Protein AF-A0A9E4QD33-F1 (afdb_monomer_lite)

Structure (mmCIF, N/CA/C/O backbone):
data_AF-A0A9E4QD33-F1
#
_entry.id   AF-A0A9E4QD33-F1
#
loop_
_atom_site.group_PDB
_atom_site.id
_atom_site.type_symbol
_atom_site.label_atom_id
_atom_site.label_alt_id
_atom_site.label_comp_id
_atom_site.label_asym_id
_atom_site.label_entity_id
_atom_site.label_seq_id
_atom_site.pdbx_PDB_ins_code
_atom_site.Cartn_x
_atom_site.Cartn_y
_atom_site.Cartn_z
_atom_site.occupancy
_atom_site.B_iso_or_equiv
_atom_site.auth_seq_id
_atom_site.auth_comp_id
_atom_site.auth_asym_id
_atom_site.auth_atom_id
_atom_site.pdbx_PDB_model_num
ATOM 1 N N . MET A 1 1 ? 21.037 1.691 -63.240 1.00 57.84 1 MET A N 1
ATOM 2 C CA . MET A 1 1 ? 21.532 1.290 -61.897 1.00 57.84 1 MET A CA 1
ATOM 3 C C . MET A 1 1 ? 21.631 2.442 -60.882 1.00 57.84 1 MET A C 1
ATOM 5 O O . MET A 1 1 ? 21.159 2.263 -59.771 1.00 57.84 1 MET A O 1
ATOM 9 N N . LYS A 1 2 ? 22.144 3.643 -61.219 1.00 56.66 2 LYS A N 1
ATOM 10 C CA . LYS A 1 2 ? 22.305 4.767 -60.253 1.00 56.66 2 LYS A CA 1
ATOM 11 C C . LYS A 1 2 ? 21.016 5.286 -59.580 1.00 56.66 2 LYS A C 1
ATOM 13 O O . LYS A 1 2 ? 21.079 5.746 -58.447 1.00 56.66 2 LYS A O 1
ATOM 18 N N . ARG A 1 3 ? 19.855 5.230 -60.250 1.00 62.53 3 ARG A N 1
ATOM 19 C CA . ARG A 1 3 ? 18.573 5.711 -59.682 1.00 62.53 3 ARG A CA 1
ATOM 20 C C . ARG A 1 3 ? 17.975 4.752 -58.644 1.00 62.53 3 ARG A C 1
ATOM 22 O O . ARG A 1 3 ? 17.510 5.214 -57.612 1.00 62.53 3 ARG A O 1
ATOM 29 N N . PHE A 1 4 ? 18.087 3.442 -58.868 1.00 64.38 4 PHE A N 1
ATOM 30 C CA . PHE A 1 4 ? 17.666 2.420 -57.902 1.00 64.38 4 PHE A CA 1
ATOM 31 C C . PHE A 1 4 ? 18.498 2.465 -56.615 1.00 64.38 4 PHE A C 1
ATOM 33 O O . PHE A 1 4 ? 17.948 2.329 -55.532 1.00 64.38 4 PHE A O 1
ATOM 40 N N . HIS A 1 5 ? 19.798 2.756 -56.725 1.00 71.19 5 HIS A N 1
ATOM 41 C CA . HIS A 1 5 ? 20.681 2.906 -55.566 1.00 71.19 5 HIS A CA 1
ATOM 42 C C . HIS A 1 5 ? 20.284 4.090 -54.669 1.00 71.19 5 HIS A C 1
ATOM 44 O O . HIS A 1 5 ? 20.237 3.954 -53.455 1.00 71.19 5 HIS A O 1
ATOM 50 N N . LYS A 1 6 ? 19.939 5.243 -55.260 1.00 75.94 6 LYS A N 1
ATOM 51 C CA . LYS A 1 6 ? 19.500 6.423 -54.495 1.00 75.94 6 LYS A CA 1
ATOM 52 C C . LYS A 1 6 ? 18.159 6.193 -53.795 1.00 75.94 6 LYS A C 1
ATOM 54 O O . LYS A 1 6 ? 18.035 6.512 -52.622 1.00 75.94 6 LYS A O 1
ATOM 59 N N . ILE A 1 7 ? 17.191 5.604 -54.501 1.00 79.25 7 ILE A N 1
ATOM 60 C CA . ILE A 1 7 ? 15.858 5.314 -53.950 1.00 79.25 7 ILE A CA 1
ATOM 61 C C . ILE A 1 7 ? 15.956 4.296 -52.807 1.00 79.25 7 ILE A C 1
ATOM 63 O O . ILE A 1 7 ? 15.374 4.514 -51.749 1.00 79.25 7 ILE A O 1
ATOM 67 N N . ALA A 1 8 ? 16.738 3.227 -52.985 1.00 76.94 8 ALA A N 1
ATOM 68 C CA . ALA A 1 8 ? 16.943 2.225 -51.944 1.00 76.94 8 ALA A CA 1
ATOM 69 C C . ALA A 1 8 ? 17.566 2.835 -50.677 1.00 76.94 8 ALA A C 1
ATOM 71 O O . ALA A 1 8 ? 17.072 2.594 -49.581 1.00 76.94 8 ALA A O 1
ATOM 72 N N . VAL A 1 9 ? 18.588 3.686 -50.818 1.00 79.50 9 VAL A N 1
ATOM 73 C CA . VAL A 1 9 ? 19.233 4.349 -49.672 1.00 79.50 9 VAL A CA 1
ATOM 74 C C . VAL A 1 9 ? 18.261 5.275 -48.929 1.00 79.50 9 VAL A C 1
ATOM 76 O O . VAL A 1 9 ? 18.211 5.239 -47.703 1.00 79.50 9 VAL A O 1
ATOM 79 N N . THR A 1 10 ? 17.440 6.059 -49.635 1.00 80.75 10 THR A N 1
ATOM 80 C CA . THR A 1 10 ? 16.455 6.948 -48.991 1.00 80.75 10 THR A CA 1
ATOM 81 C C . THR A 1 10 ? 15.368 6.174 -48.246 1.00 80.75 10 THR A C 1
ATOM 83 O O . THR A 1 10 ? 15.010 6.556 -47.134 1.00 80.75 10 THR A O 1
ATOM 86 N N . ILE A 1 11 ? 14.871 5.074 -48.821 1.00 82.19 11 ILE A N 1
ATOM 87 C CA . ILE A 1 11 ? 13.862 4.231 -48.165 1.00 82.19 11 ILE A CA 1
ATOM 88 C C . ILE A 1 11 ? 14.442 3.598 -46.900 1.00 82.19 11 ILE A C 1
ATOM 90 O O . ILE A 1 11 ? 13.802 3.653 -45.857 1.00 82.19 11 ILE A O 1
ATOM 94 N N . VAL A 1 12 ? 15.665 3.061 -46.956 1.00 79.00 12 VAL A N 1
ATOM 95 C CA . VAL A 1 12 ? 16.317 2.444 -45.789 1.00 79.00 12 VAL A CA 1
ATOM 96 C C . VAL A 1 12 ? 16.524 3.460 -44.663 1.00 79.00 12 VAL A C 1
ATOM 98 O O . VAL A 1 12 ? 16.215 3.163 -43.513 1.00 79.00 12 VAL A O 1
ATOM 101 N N . ILE A 1 13 ? 16.972 4.680 -44.976 1.00 79.25 13 ILE A N 1
ATOM 102 C CA . ILE A 1 13 ? 17.139 5.742 -43.970 1.00 79.25 13 ILE A CA 1
ATOM 103 C C . ILE A 1 13 ? 15.787 6.148 -43.368 1.00 79.25 13 ILE A C 1
ATOM 105 O O . ILE A 1 13 ? 15.677 6.275 -42.151 1.00 79.25 13 ILE A O 1
ATOM 109 N N . GLY A 1 14 ? 14.748 6.311 -44.192 1.00 76.69 14 GLY A N 1
ATOM 110 C CA . GLY A 1 14 ? 13.408 6.664 -43.717 1.00 76.69 14 GLY A CA 1
ATOM 111 C C . GLY A 1 14 ? 12.792 5.593 -42.812 1.00 76.69 14 GLY A C 1
ATOM 112 O O . GLY A 1 14 ? 12.206 5.922 -41.784 1.00 76.69 14 GLY A O 1
ATOM 113 N N . LEU A 1 15 ? 12.977 4.316 -43.151 1.00 83.62 15 LEU A N 1
ATOM 114 C CA . LEU A 1 15 ? 12.441 3.182 -42.392 1.00 83.62 15 LEU A CA 1
ATOM 115 C C . LEU A 1 15 ? 13.169 2.986 -41.054 1.00 83.62 15 LEU A C 1
ATOM 117 O O . LEU A 1 15 ? 12.551 2.563 -40.083 1.00 83.62 15 LEU A O 1
ATOM 121 N N . LEU A 1 16 ? 14.454 3.345 -40.977 1.00 77.38 16 LEU A N 1
ATOM 122 C CA . LEU A 1 16 ? 15.223 3.331 -39.729 1.00 77.38 16 LEU A CA 1
ATOM 123 C C . LEU A 1 16 ? 14.957 4.565 -38.852 1.00 77.38 16 LEU A C 1
ATOM 125 O O . LEU A 1 16 ? 14.917 4.444 -37.632 1.00 77.38 16 LEU A O 1
ATOM 129 N N . ALA A 1 17 ? 14.745 5.743 -39.446 1.00 81.38 17 ALA A N 1
ATOM 130 C CA . ALA A 1 17 ? 14.513 6.981 -38.700 1.00 81.38 17 ALA A CA 1
ATOM 131 C C . ALA A 1 17 ? 13.079 7.099 -38.153 1.00 81.38 17 ALA A C 1
ATOM 133 O O . ALA A 1 17 ? 12.886 7.580 -37.038 1.00 81.38 17 ALA A O 1
ATOM 134 N N . ALA A 1 18 ? 12.074 6.633 -38.900 1.00 84.06 18 ALA A N 1
ATOM 135 C CA . ALA A 1 18 ? 10.669 6.694 -38.497 1.00 84.06 18 ALA A CA 1
ATOM 136 C C . ALA A 1 18 ? 10.364 6.070 -37.114 1.00 84.06 18 ALA A C 1
ATOM 138 O O . ALA A 1 18 ? 9.721 6.752 -36.317 1.00 84.06 18 ALA A O 1
ATOM 139 N N . PRO A 1 19 ? 10.819 4.847 -36.762 1.00 82.00 19 PRO A N 1
ATOM 140 C CA . PRO A 1 19 ? 10.540 4.262 -35.448 1.00 82.00 19 PRO A CA 1
ATOM 141 C C . PRO A 1 19 ? 11.229 5.017 -34.306 1.00 82.00 19 PRO A C 1
ATOM 143 O O . PRO A 1 19 ? 10.667 5.114 -33.219 1.00 82.00 19 PRO A O 1
ATOM 146 N N . ILE A 1 20 ? 12.408 5.599 -34.550 1.00 83.44 20 ILE A N 1
ATOM 147 C CA . ILE A 1 20 ? 13.135 6.400 -33.555 1.00 83.44 20 ILE A CA 1
ATOM 148 C C . ILE A 1 20 ? 12.368 7.692 -33.259 1.00 83.44 20 ILE A C 1
ATOM 150 O O . ILE A 1 20 ? 12.192 8.055 -32.098 1.00 83.44 20 ILE A O 1
ATOM 154 N N . ILE A 1 21 ? 11.868 8.360 -34.303 1.00 83.75 21 ILE A N 1
ATOM 155 C CA . ILE A 1 21 ? 11.052 9.574 -34.168 1.00 83.75 21 ILE A CA 1
ATOM 156 C C . ILE A 1 21 ? 9.735 9.250 -33.453 1.00 83.75 21 ILE A C 1
ATOM 158 O O . ILE A 1 21 ? 9.337 9.987 -32.553 1.00 83.75 21 ILE A O 1
ATOM 162 N N . LEU A 1 22 ? 9.088 8.132 -33.803 1.00 81.75 22 LEU A N 1
ATOM 163 C CA . LEU A 1 22 ? 7.854 7.692 -33.151 1.00 81.75 22 LEU A CA 1
ATOM 164 C C . LEU A 1 22 ? 8.072 7.415 -31.658 1.00 81.75 22 LEU A C 1
ATOM 166 O O . LEU A 1 22 ? 7.285 7.861 -30.828 1.00 81.75 22 LEU A O 1
ATOM 170 N N . TYR A 1 23 ? 9.158 6.716 -31.317 1.00 81.94 23 TYR A N 1
ATOM 171 C CA . T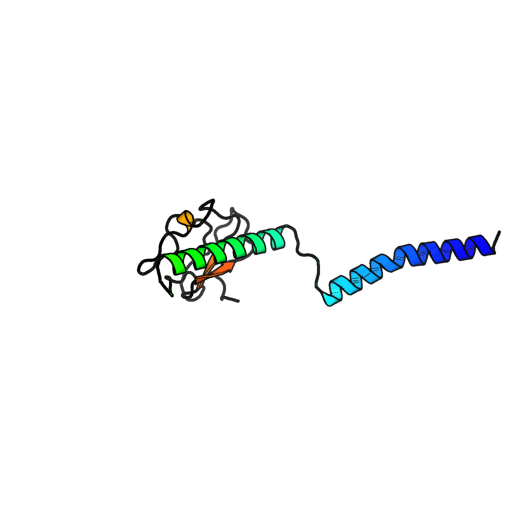YR A 1 23 ? 9.520 6.427 -29.932 1.00 81.94 23 TYR A CA 1
ATOM 172 C C . TYR A 1 23 ? 9.826 7.707 -29.148 1.00 81.94 23 TYR A C 1
ATOM 174 O O . TYR A 1 23 ? 9.313 7.888 -28.048 1.00 81.94 23 TYR A O 1
ATOM 182 N N . ALA A 1 24 ? 10.600 8.634 -29.719 1.00 81.62 24 ALA A N 1
ATOM 183 C CA . ALA A 1 24 ? 10.896 9.913 -29.077 1.00 81.62 24 ALA A CA 1
ATOM 184 C C . ALA A 1 24 ? 9.625 10.745 -28.834 1.00 81.62 24 AL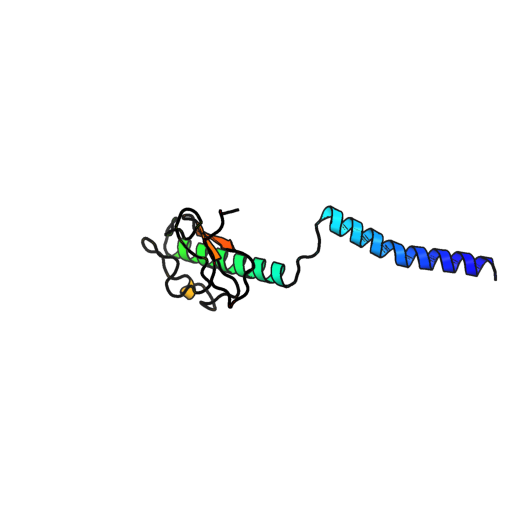A A C 1
ATOM 186 O O . ALA A 1 24 ? 9.466 11.319 -27.758 1.00 81.62 24 ALA A O 1
ATOM 187 N N . PHE A 1 25 ? 8.699 10.774 -29.798 1.00 84.75 25 PHE A N 1
ATOM 188 C CA . PHE A 1 25 ? 7.418 11.466 -29.650 1.00 84.75 25 PHE A CA 1
ATOM 189 C C . PHE A 1 25 ? 6.538 10.814 -28.574 1.00 84.75 25 PHE A C 1
ATOM 191 O O . PHE A 1 25 ? 5.929 11.512 -27.767 1.00 84.75 25 PHE A O 1
ATOM 198 N N . TYR A 1 26 ? 6.517 9.481 -28.507 1.00 81.31 26 TYR A N 1
ATOM 199 C CA . TYR A 1 26 ? 5.819 8.745 -27.454 1.00 81.31 26 TYR A CA 1
ATOM 200 C C . TYR A 1 26 ? 6.381 9.078 -26.066 1.00 81.31 26 TYR A C 1
ATOM 202 O O . TYR A 1 26 ? 5.630 9.489 -25.188 1.00 81.31 26 TYR A O 1
ATOM 210 N N . VAL A 1 27 ? 7.703 8.988 -25.878 1.00 79.12 27 VAL A N 1
ATOM 211 C CA . VAL A 1 27 ? 8.349 9.285 -24.587 1.00 79.12 27 VAL A CA 1
ATOM 212 C C . VAL A 1 27 ? 8.130 10.740 -24.170 1.00 79.12 27 VAL A C 1
ATOM 214 O O . VAL A 1 27 ? 7.906 11.011 -22.994 1.00 79.12 27 VAL A O 1
ATOM 217 N N . LEU A 1 28 ? 8.149 11.677 -25.122 1.00 79.00 28 LEU A N 1
ATOM 218 C CA . LEU A 1 28 ? 7.885 13.090 -24.845 1.00 79.00 28 LEU A CA 1
ATOM 219 C C . LEU A 1 28 ? 6.432 13.351 -24.417 1.00 79.00 28 LEU A C 1
ATOM 221 O O . LEU A 1 28 ? 6.187 14.261 -23.632 1.00 79.00 28 LEU A O 1
ATOM 225 N N . THR A 1 29 ? 5.471 12.587 -24.940 1.00 80.19 29 THR A N 1
ATOM 226 C CA . THR A 1 29 ? 4.038 12.821 -24.692 1.00 80.19 29 THR A CA 1
ATOM 227 C C . THR A 1 29 ? 3.481 12.027 -23.516 1.00 80.19 29 THR A C 1
ATOM 229 O O . THR A 1 29 ? 2.614 12.533 -22.811 1.00 80.19 29 THR A O 1
ATOM 232 N N . LEU A 1 30 ? 3.961 10.803 -23.299 1.00 79.25 30 LEU A N 1
ATOM 233 C CA . LEU A 1 30 ? 3.404 9.856 -22.327 1.00 79.25 30 LEU A CA 1
ATOM 234 C C . LEU A 1 30 ? 4.400 9.448 -21.235 1.00 79.25 30 LEU A C 1
ATOM 236 O O . LEU A 1 30 ? 4.040 8.708 -20.323 1.00 79.25 30 LEU A O 1
ATOM 240 N N . GLY A 1 31 ? 5.636 9.943 -21.305 1.00 70.62 31 GLY A N 1
ATOM 241 C CA . GLY A 1 31 ? 6.720 9.512 -20.432 1.00 70.62 31 GLY A CA 1
ATOM 242 C C . GLY A 1 31 ? 7.371 8.202 -20.896 1.00 70.62 31 GLY A C 1
ATOM 243 O O . GLY A 1 31 ? 6.893 7.535 -21.821 1.00 70.62 31 GLY A O 1
ATOM 244 N N . PRO A 1 32 ? 8.516 7.833 -20.298 1.00 72.25 32 PRO A N 1
ATOM 245 C CA . PRO A 1 32 ? 9.159 6.556 -20.575 1.00 72.25 32 PRO A CA 1
ATOM 246 C C . PRO A 1 32 ? 8.252 5.393 -20.158 1.00 72.25 32 PRO A C 1
ATOM 248 O O . PRO A 1 32 ? 7.441 5.516 -19.241 1.00 72.25 32 PRO A O 1
ATOM 251 N N . PHE A 1 33 ? 8.415 4.237 -20.807 1.00 72.31 33 PHE A N 1
ATOM 252 C CA . PHE A 1 33 ? 7.786 3.015 -20.313 1.00 72.31 33 PHE A CA 1
ATOM 253 C C . PHE A 1 33 ? 8.244 2.758 -18.874 1.00 72.31 33 PHE A C 1
ATOM 255 O O . PHE A 1 33 ? 9.454 2.828 -18.622 1.00 72.31 33 PHE A O 1
ATOM 262 N N . PRO A 1 34 ? 7.320 2.445 -17.949 1.00 73.00 34 PRO A N 1
ATOM 263 C CA . PRO A 1 34 ? 7.705 2.118 -16.593 1.00 73.00 34 PRO A CA 1
ATOM 264 C C . PRO A 1 34 ? 8.637 0.913 -16.628 1.00 73.00 34 PRO A C 1
ATOM 266 O O . PRO A 1 34 ? 8.434 -0.054 -17.373 1.00 73.00 34 PRO A O 1
ATOM 269 N N . THR A 1 35 ? 9.676 0.968 -15.812 1.00 79.12 35 THR A N 1
ATOM 270 C CA . THR A 1 35 ? 10.540 -0.185 -15.593 1.00 79.12 35 THR A CA 1
ATOM 271 C C . THR A 1 35 ? 9.715 -1.339 -15.016 1.00 79.12 35 THR A C 1
ATOM 273 O O . THR A 1 35 ? 8.679 -1.141 -14.378 1.00 79.12 35 THR A O 1
ATOM 276 N N . SER A 1 36 ? 10.183 -2.579 -15.186 1.00 80.50 36 SER A N 1
ATOM 277 C CA . SER A 1 36 ? 9.502 -3.752 -14.613 1.00 80.50 36 SER A CA 1
ATOM 278 C C . SER A 1 36 ? 9.299 -3.642 -13.095 1.00 80.50 36 SER A C 1
ATOM 280 O O . SER A 1 36 ? 8.323 -4.171 -12.566 1.00 80.50 36 SER A O 1
ATOM 282 N N . LYS A 1 37 ? 10.191 -2.924 -12.397 1.00 81.19 37 LYS A N 1
ATOM 283 C CA . LYS A 1 37 ? 10.091 -2.638 -10.962 1.00 81.19 37 LYS A CA 1
ATOM 284 C C . LYS A 1 37 ? 8.973 -1.643 -10.650 1.00 81.19 37 LYS A C 1
ATOM 286 O O . LYS A 1 37 ? 8.194 -1.902 -9.742 1.00 81.19 37 LYS A O 1
ATOM 291 N N . GLU A 1 38 ? 8.880 -0.540 -11.390 1.00 82.50 38 GLU A N 1
ATOM 292 C CA . GLU A 1 38 ? 7.826 0.470 -11.203 1.00 82.50 38 GLU A CA 1
ATOM 293 C C . GLU A 1 38 ? 6.442 -0.104 -11.505 1.00 82.50 38 GLU A C 1
ATOM 295 O O . GLU A 1 38 ? 5.511 0.101 -10.732 1.00 82.50 38 GLU A O 1
ATOM 300 N N . ALA A 1 39 ? 6.321 -0.899 -12.572 1.00 85.25 39 ALA A N 1
ATOM 301 C CA . ALA A 1 39 ? 5.075 -1.584 -12.901 1.00 85.25 39 ALA A CA 1
ATOM 302 C C . ALA A 1 39 ? 4.662 -2.587 -11.808 1.00 85.25 39 ALA A C 1
ATOM 304 O O . ALA A 1 39 ? 3.490 -2.660 -11.441 1.00 85.25 39 ALA A O 1
ATOM 305 N N . ALA A 1 40 ? 5.622 -3.337 -11.252 1.00 87.38 40 ALA A N 1
ATOM 306 C CA . ALA A 1 40 ? 5.359 -4.250 -10.142 1.00 87.38 40 ALA A CA 1
ATOM 307 C C . ALA A 1 40 ? 4.954 -3.508 -8.859 1.00 87.38 40 ALA A C 1
ATOM 309 O O . ALA A 1 40 ? 4.051 -3.968 -8.166 1.00 87.38 40 ALA A O 1
ATOM 310 N N . LEU A 1 41 ? 5.601 -2.375 -8.560 1.00 88.19 41 LEU A N 1
ATOM 311 C CA . LEU A 1 41 ? 5.258 -1.526 -7.421 1.00 88.19 41 LEU A CA 1
ATOM 312 C C . LEU A 1 41 ? 3.829 -1.006 -7.555 1.00 88.19 41 LEU A C 1
ATOM 314 O O . LEU A 1 41 ? 3.041 -1.198 -6.641 1.00 88.19 41 LEU A O 1
ATOM 318 N N . ALA A 1 42 ? 3.481 -0.421 -8.702 1.00 88.69 42 ALA A N 1
ATOM 319 C CA . ALA A 1 42 ? 2.148 0.117 -8.951 1.00 88.69 42 ALA A CA 1
ATOM 320 C C . ALA A 1 42 ? 1.049 -0.950 -8.799 1.00 88.69 42 ALA A C 1
ATOM 322 O O . ALA A 1 42 ? 0.070 -0.723 -8.092 1.00 88.69 42 ALA A O 1
ATOM 323 N N . ALA A 1 43 ? 1.241 -2.133 -9.391 1.00 90.50 43 ALA A N 1
ATOM 324 C CA . ALA A 1 43 ? 0.274 -3.227 -9.297 1.00 90.50 43 ALA A CA 1
ATOM 325 C C . ALA A 1 43 ? 0.110 -3.759 -7.859 1.00 90.50 43 ALA A C 1
ATOM 327 O O . ALA A 1 43 ? -0.997 -4.098 -7.429 1.00 90.50 43 ALA A O 1
ATOM 328 N N . GLU A 1 44 ? 1.204 -3.845 -7.096 1.00 92.00 44 GLU A N 1
ATOM 329 C CA . GLU A 1 44 ? 1.142 -4.263 -5.694 1.00 92.00 44 GLU A CA 1
ATOM 330 C C . GLU A 1 44 ? 0.484 -3.181 -4.823 1.00 92.00 44 GLU A C 1
ATOM 332 O O . GLU A 1 44 ? -0.378 -3.519 -4.014 1.00 92.00 44 GLU A O 1
ATOM 337 N N . THR A 1 45 ? 0.770 -1.892 -5.055 1.00 93.00 45 THR A N 1
ATOM 338 C CA . THR A 1 45 ? 0.100 -0.767 -4.376 1.00 93.00 45 THR A CA 1
ATOM 339 C C . THR A 1 45 ? -1.408 -0.786 -4.616 1.00 93.00 45 THR A C 1
ATOM 341 O O . THR A 1 45 ? -2.174 -0.677 -3.664 1.00 93.00 45 THR A O 1
ATOM 344 N N . GLU A 1 46 ? -1.857 -0.992 -5.857 1.00 94.81 46 GLU A N 1
ATOM 345 C CA . GLU A 1 46 ? -3.286 -1.091 -6.190 1.00 94.81 46 GLU A CA 1
ATOM 346 C C . GLU A 1 46 ? -3.957 -2.274 -5.476 1.00 94.81 46 GLU A C 1
ATOM 348 O O . GLU A 1 46 ? -5.076 -2.164 -4.965 1.00 94.81 46 GLU A O 1
ATOM 353 N N . THR A 1 47 ? -3.247 -3.402 -5.376 1.00 95.06 47 THR A N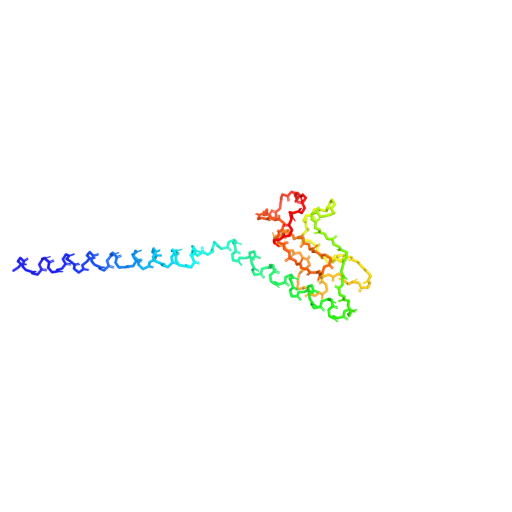 1
ATOM 354 C CA . THR A 1 47 ? -3.718 -4.568 -4.620 1.00 95.06 47 THR A CA 1
ATOM 355 C C . THR A 1 47 ? -3.867 -4.232 -3.135 1.00 95.06 47 THR A C 1
ATOM 357 O O . THR A 1 47 ? -4.880 -4.586 -2.531 1.00 95.06 47 THR A O 1
ATOM 360 N N . MET A 1 48 ? -2.894 -3.526 -2.547 1.00 94.88 48 MET A N 1
ATOM 361 C CA . MET A 1 48 ? -2.963 -3.106 -1.145 1.00 94.88 48 MET A CA 1
ATOM 362 C C . MET A 1 48 ? -4.100 -2.112 -0.909 1.00 94.88 48 MET A C 1
ATOM 364 O O . MET A 1 48 ? -4.866 -2.281 0.038 1.00 94.88 48 MET A O 1
ATOM 368 N N . GLN A 1 49 ? -4.270 -1.126 -1.793 1.00 96.94 49 GLN A N 1
ATOM 369 C CA . GLN A 1 49 ? -5.364 -0.160 -1.704 1.00 96.94 49 GLN A CA 1
ATOM 370 C C . GLN A 1 49 ? -6.729 -0.847 -1.795 1.00 96.94 49 GLN A C 1
ATOM 372 O O . GLN A 1 49 ? -7.644 -0.537 -1.035 1.00 96.94 49 GLN A O 1
ATOM 377 N N . THR A 1 50 ? -6.869 -1.818 -2.698 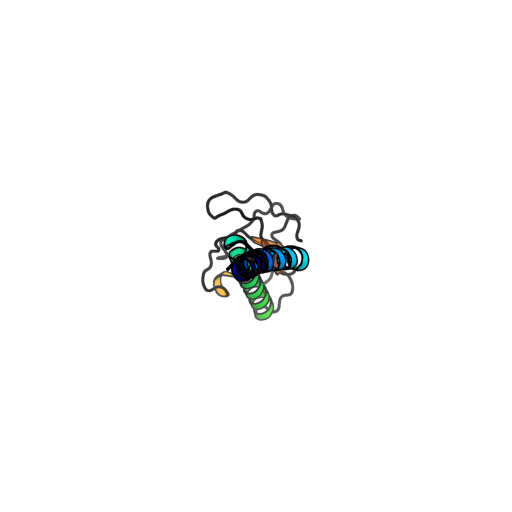1.00 96.81 50 THR A N 1
ATOM 378 C CA . THR A 1 50 ? -8.104 -2.598 -2.842 1.00 96.81 50 THR A CA 1
ATOM 379 C C . THR A 1 50 ? -8.414 -3.381 -1.567 1.00 96.81 50 THR A C 1
ATOM 381 O O . THR A 1 50 ? -9.559 -3.386 -1.118 1.00 96.81 50 THR A O 1
ATOM 384 N N . ALA A 1 51 ? -7.406 -4.007 -0.956 1.00 96.00 51 ALA A N 1
ATOM 385 C CA . ALA A 1 51 ? -7.566 -4.728 0.304 1.00 96.00 51 ALA A CA 1
ATOM 386 C C . ALA A 1 51 ? -7.933 -3.793 1.467 1.00 96.00 51 ALA A C 1
ATOM 388 O O . ALA A 1 51 ? -8.820 -4.125 2.252 1.00 96.00 51 ALA A O 1
ATOM 389 N N . MET A 1 52 ? -7.312 -2.612 1.541 1.00 96.00 52 MET A N 1
ATOM 390 C CA . MET A 1 52 ? -7.642 -1.578 2.525 1.00 96.00 52 MET A CA 1
ATOM 391 C C . MET A 1 52 ? -9.100 -1.128 2.394 1.00 96.00 52 MET A C 1
ATOM 393 O O . MET A 1 52 ? -9.852 -1.177 3.364 1.00 96.00 52 MET A O 1
ATOM 397 N N . ASN A 1 53 ? -9.537 -0.804 1.175 1.00 96.81 53 ASN A N 1
ATOM 398 C CA . ASN A 1 53 ? -10.916 -0.402 0.899 1.00 96.81 53 ASN A CA 1
ATOM 399 C C . ASN A 1 53 ? -11.918 -1.515 1.231 1.00 96.81 53 ASN A C 1
ATOM 401 O O . ASN A 1 53 ? -12.967 -1.249 1.815 1.00 96.81 53 ASN A O 1
ATOM 405 N N . ALA A 1 54 ? -11.602 -2.764 0.875 1.00 96.38 54 ALA A N 1
ATOM 406 C CA . ALA A 1 54 ? -12.451 -3.913 1.175 1.00 96.38 54 ALA A CA 1
ATOM 407 C C . ALA A 1 54 ? -12.590 -4.137 2.685 1.00 96.38 54 ALA A C 1
ATOM 409 O O . ALA A 1 54 ? -13.694 -4.386 3.162 1.00 96.38 54 ALA A O 1
ATOM 410 N N . MET A 1 55 ? -11.494 -4.003 3.437 1.00 95.75 55 MET A N 1
ATOM 411 C CA . MET A 1 55 ? -11.508 -4.101 4.894 1.00 95.75 55 MET A CA 1
ATOM 412 C 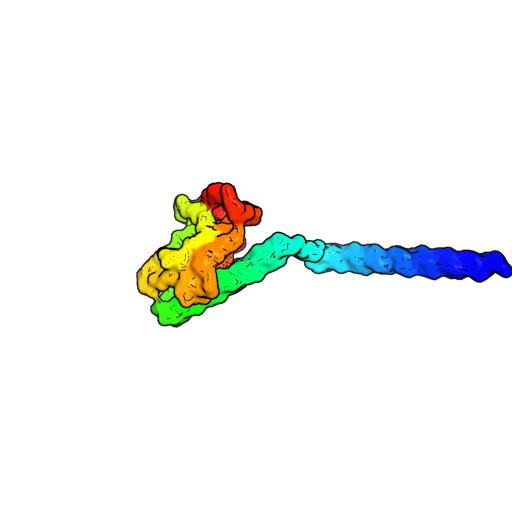C . MET A 1 55 ? -12.354 -2.996 5.519 1.00 95.75 55 MET A C 1
ATOM 414 O O . MET A 1 55 ? -13.234 -3.285 6.327 1.00 95.75 55 MET A O 1
ATOM 418 N N . MET A 1 56 ? -12.148 -1.748 5.101 1.00 95.25 56 MET A N 1
ATOM 419 C CA . MET A 1 56 ? -12.906 -0.615 5.628 1.00 95.25 56 MET A CA 1
ATOM 420 C C . MET A 1 56 ? -14.405 -0.736 5.327 1.00 95.25 56 MET A C 1
ATOM 422 O O . MET A 1 56 ? -15.233 -0.468 6.196 1.00 95.25 56 MET A O 1
ATOM 426 N N . ALA A 1 57 ? -14.760 -1.221 4.134 1.00 96.06 57 ALA A N 1
ATOM 427 C CA . ALA A 1 57 ? -16.144 -1.502 3.765 1.00 96.06 57 ALA A CA 1
ATOM 428 C C . ALA A 1 57 ? -16.749 -2.655 4.586 1.00 96.06 57 ALA A C 1
ATOM 430 O O . ALA A 1 57 ? -17.852 -2.513 5.109 1.00 96.06 57 ALA A O 1
ATOM 431 N N . ASP A 1 58 ? -16.033 -3.774 4.737 1.00 96.12 58 ASP A N 1
ATOM 432 C CA . ASP A 1 58 ? -16.485 -4.943 5.509 1.00 96.12 58 ASP A CA 1
ATOM 433 C C . ASP A 1 58 ? -16.673 -4.619 6.998 1.00 96.12 58 ASP A C 1
ATOM 435 O O . ASP A 1 58 ? -17.620 -5.085 7.630 1.00 96.12 58 ASP A O 1
ATOM 439 N N . LYS A 1 59 ? -15.796 -3.780 7.558 1.00 94.88 59 LYS A N 1
ATOM 440 C CA . LYS A 1 59 ? -15.880 -3.317 8.950 1.00 94.88 59 LYS A CA 1
ATOM 441 C C . LYS A 1 59 ? -16.778 -2.105 9.145 1.00 94.88 59 LYS A C 1
ATOM 443 O O . LYS A 1 59 ? -17.014 -1.719 10.285 1.00 94.88 59 LYS A O 1
ATOM 448 N N . ASN A 1 60 ? -17.321 -1.543 8.065 1.00 95.25 60 ASN A N 1
ATOM 449 C CA . ASN A 1 60 ? -18.131 -0.331 8.099 1.00 95.25 60 ASN A CA 1
ATOM 450 C C . ASN A 1 60 ? -17.422 0.824 8.842 1.00 95.25 60 ASN A C 1
ATOM 452 O O . ASN A 1 60 ? -18.032 1.552 9.627 1.00 95.25 60 ASN A O 1
ATOM 456 N N . ILE A 1 61 ? -16.118 0.973 8.597 1.00 93.88 61 ILE A N 1
ATOM 457 C CA . ILE A 1 61 ? -15.270 2.026 9.162 1.00 93.88 61 ILE A CA 1
ATOM 458 C C . ILE A 1 61 ? -14.813 2.986 8.064 1.00 93.88 61 ILE A C 1
ATOM 460 O O . ILE A 1 61 ? -14.689 2.627 6.897 1.00 93.88 61 ILE A O 1
ATOM 464 N N . ASN A 1 62 ? -14.538 4.226 8.452 1.00 93.56 62 ASN A N 1
ATOM 465 C CA . ASN A 1 62 ? -14.044 5.283 7.567 1.00 93.56 62 ASN A CA 1
ATOM 466 C C . ASN A 1 62 ? -12.629 5.753 7.928 1.00 93.56 62 ASN A C 1
ATOM 468 O O . ASN A 1 62 ? -12.086 6.617 7.245 1.00 93.56 62 ASN A O 1
ATOM 472 N N . THR A 1 63 ? -12.048 5.212 9.000 1.00 93.00 63 THR A N 1
ATOM 473 C CA . THR A 1 63 ? -10.702 5.555 9.454 1.00 93.00 63 THR A CA 1
ATOM 474 C C . THR A 1 63 ? -9.974 4.331 9.989 1.00 93.00 63 THR A C 1
ATOM 476 O O . THR A 1 63 ? -10.589 3.402 10.510 1.00 93.00 63 THR A O 1
ATOM 479 N N . VAL A 1 64 ? -8.652 4.360 9.870 1.00 93.38 64 VAL A N 1
ATOM 480 C CA . VAL A 1 64 ? -7.711 3.415 10.481 1.00 93.38 64 VAL A CA 1
ATOM 481 C C . VAL A 1 64 ? -6.650 4.196 11.253 1.00 93.38 64 VAL A C 1
ATOM 483 O O . VAL A 1 64 ? -6.477 5.396 11.039 1.00 93.38 64 VAL A O 1
ATOM 486 N N . SER A 1 65 ? -5.917 3.548 12.156 1.00 92.19 65 SER A N 1
ATOM 487 C CA . SER A 1 65 ? -4.736 4.174 12.757 1.00 92.19 65 SER A CA 1
ATOM 488 C C . SER A 1 65 ? -3.689 4.401 11.672 1.00 92.19 65 SER A C 1
ATOM 490 O O . SER A 1 65 ? -3.280 3.441 11.022 1.00 92.19 65 SER A O 1
ATOM 492 N N . ALA A 1 66 ? -3.267 5.649 11.478 1.00 91.25 66 ALA A N 1
ATOM 493 C CA . ALA A 1 66 ? -2.303 6.018 10.449 1.00 91.25 66 ALA A CA 1
ATOM 494 C C . ALA A 1 66 ? -0.914 5.399 10.688 1.00 91.25 66 ALA A C 1
ATOM 496 O O . ALA A 1 66 ? -0.472 5.248 11.828 1.00 91.25 66 ALA A O 1
ATOM 497 N N . ASN A 1 67 ? -0.231 5.081 9.591 1.00 91.75 67 ASN A N 1
ATOM 498 C CA . ASN A 1 67 ? 1.184 4.727 9.524 1.00 91.75 67 ASN A CA 1
ATOM 499 C C . ASN A 1 67 ? 1.800 5.581 8.413 1.00 91.75 67 ASN A C 1
ATOM 501 O O . ASN A 1 67 ? 2.098 5.081 7.328 1.00 91.75 67 ASN A O 1
ATOM 505 N N . ASP A 1 68 ? 1.900 6.878 8.680 1.00 89.00 68 ASP A N 1
ATOM 506 C CA . ASP A 1 68 ? 2.369 7.916 7.761 1.00 89.00 68 ASP A CA 1
ATOM 507 C C . ASP A 1 68 ? 3.461 8.787 8.412 1.00 89.00 68 ASP A C 1
ATOM 509 O O . ASP A 1 68 ? 3.899 8.514 9.533 1.00 89.00 68 ASP A O 1
ATOM 513 N N . ASP A 1 69 ? 3.929 9.819 7.711 1.00 82.88 69 ASP A N 1
ATOM 514 C CA . ASP A 1 69 ? 4.975 10.747 8.171 1.00 82.88 69 ASP A CA 1
ATOM 515 C C . ASP A 1 69 ? 4.573 11.604 9.379 1.00 82.88 69 ASP A C 1
ATOM 517 O O . ASP A 1 69 ? 5.430 12.148 10.080 1.00 82.88 69 ASP A O 1
ATOM 521 N N . THR A 1 70 ? 3.272 11.708 9.654 1.00 80.69 70 THR A N 1
ATOM 522 C CA . THR A 1 70 ? 2.753 12.380 10.850 1.00 80.69 70 THR A CA 1
ATOM 523 C C . THR A 1 70 ? 2.955 11.539 12.111 1.00 80.69 70 THR A C 1
ATOM 525 O O . THR A 1 70 ? 2.829 12.029 13.237 1.00 80.69 70 THR A O 1
ATOM 528 N N . THR A 1 71 ? 3.338 10.275 11.931 1.00 68.81 71 THR A N 1
ATOM 529 C CA . THR A 1 71 ? 3.688 9.328 12.983 1.00 68.81 71 THR A CA 1
ATOM 530 C C . THR A 1 71 ? 5.173 8.958 12.878 1.00 68.81 71 THR A C 1
ATOM 532 O O . THR A 1 71 ? 5.762 8.998 11.804 1.00 68.81 71 THR A O 1
ATOM 535 N N . SER A 1 72 ? 5.840 8.563 13.971 1.00 67.38 72 SER A N 1
ATOM 536 C CA . SER A 1 72 ? 7.234 8.058 13.911 1.00 67.38 72 SER A CA 1
ATOM 537 C C . SER A 1 72 ? 7.335 6.645 13.304 1.00 67.38 72 SER A C 1
ATOM 539 O O . SER A 1 72 ? 8.176 5.843 13.712 1.00 67.38 72 SER A O 1
ATOM 541 N N . SER A 1 73 ? 6.438 6.325 12.374 1.00 82.44 73 SER A N 1
ATOM 542 C CA . SER A 1 73 ? 6.228 4.994 11.829 1.00 82.44 73 SER A CA 1
ATOM 543 C C . SER A 1 73 ? 7.156 4.714 10.656 1.00 82.44 73 SER A C 1
ATOM 545 O O . SER A 1 73 ? 7.508 5.597 9.872 1.00 82.44 73 SER A O 1
ATOM 547 N N . LEU A 1 74 ? 7.558 3.453 10.543 1.00 87.50 74 LEU A N 1
ATOM 548 C CA . LEU A 1 74 ? 8.357 2.953 9.431 1.00 87.50 74 LEU A CA 1
ATOM 549 C C . LEU A 1 74 ? 7.432 2.288 8.409 1.00 87.50 74 LEU A C 1
ATOM 551 O O . LEU A 1 74 ? 6.367 1.778 8.767 1.00 87.50 74 LEU A O 1
ATOM 555 N N . GLY A 1 75 ? 7.849 2.249 7.144 1.00 87.88 75 GLY A N 1
ATOM 556 C CA . GLY A 1 75 ? 7.146 1.447 6.144 1.00 87.88 75 GLY A CA 1
ATOM 557 C C . GLY A 1 75 ? 7.082 -0.027 6.557 1.00 87.88 75 GLY A C 1
ATOM 558 O O . GLY A 1 75 ? 8.018 -0.554 7.156 1.00 87.88 75 GLY A O 1
ATOM 559 N N . VAL A 1 76 ? 6.000 -0.723 6.216 1.00 90.12 76 VAL A N 1
ATOM 560 C CA . VAL A 1 76 ? 5.820 -2.148 6.548 1.00 90.12 76 VAL A CA 1
ATOM 561 C C . VAL A 1 76 ? 5.559 -2.974 5.298 1.00 90.12 76 VAL A C 1
ATOM 563 O O . VAL A 1 76 ? 5.005 -2.489 4.317 1.00 90.12 76 VAL A O 1
ATOM 566 N N . ASN A 1 77 ? 5.949 -4.243 5.333 1.00 90.88 77 ASN A N 1
ATOM 567 C CA . ASN A 1 77 ? 5.696 -5.199 4.254 1.00 90.88 77 ASN A CA 1
ATOM 568 C C . ASN A 1 77 ? 5.001 -6.480 4.740 1.00 90.88 77 ASN A C 1
ATOM 570 O O . ASN A 1 77 ? 4.937 -7.470 4.015 1.00 90.88 77 ASN A O 1
ATOM 574 N N . THR A 1 78 ? 4.544 -6.488 5.991 1.00 91.12 78 THR A N 1
ATOM 575 C CA . THR A 1 78 ? 3.863 -7.620 6.620 1.00 91.12 78 THR A CA 1
ATOM 576 C C . THR A 1 78 ? 2.574 -7.115 7.254 1.00 91.12 78 THR A C 1
ATOM 578 O O . THR A 1 78 ? 2.600 -6.198 8.070 1.00 91.12 78 THR A O 1
ATOM 581 N N . TRP A 1 79 ? 1.452 -7.727 6.887 1.00 91.50 79 TRP A N 1
ATOM 582 C CA . TRP A 1 79 ? 0.093 -7.242 7.151 1.00 91.50 79 TRP A CA 1
ATOM 583 C C . TRP A 1 79 ? -0.706 -8.148 8.093 1.00 91.50 79 TRP A C 1
ATOM 585 O O . TRP A 1 79 ? -1.931 -8.061 8.168 1.00 91.50 79 TRP A O 1
ATOM 595 N N . THR A 1 80 ? -0.028 -9.036 8.823 1.00 89.69 80 THR A N 1
ATOM 596 C CA . THR A 1 80 ? -0.663 -10.034 9.696 1.00 89.69 80 THR A CA 1
ATOM 597 C C . THR A 1 80 ? -1.488 -9.405 10.824 1.00 89.69 80 THR A C 1
ATOM 599 O O . THR A 1 80 ? -2.483 -9.988 11.234 1.00 89.69 80 THR A O 1
ATOM 602 N N . ASN A 1 81 ? -1.106 -8.214 11.303 1.00 88.50 81 ASN A N 1
ATOM 603 C CA . ASN A 1 81 ? -1.769 -7.507 12.411 1.00 88.50 81 ASN A CA 1
ATOM 604 C C . ASN A 1 81 ? -2.041 -6.022 12.103 1.00 88.50 81 ASN A C 1
ATOM 606 O O . ASN A 1 81 ? -2.262 -5.232 13.018 1.00 88.50 81 ASN A O 1
ATOM 610 N N . LEU A 1 82 ? -1.945 -5.623 10.833 1.00 90.44 82 LEU A N 1
ATOM 611 C CA . LEU A 1 82 ? -2.028 -4.229 10.395 1.00 90.44 82 LEU A CA 1
ATOM 612 C C . LEU A 1 82 ? -3.068 -4.098 9.286 1.00 90.44 82 LEU A C 1
ATOM 614 O O . LEU A 1 82 ? -3.230 -5.054 8.529 1.00 90.44 82 LEU A O 1
ATOM 618 N N . PRO A 1 83 ? -3.722 -2.939 9.137 1.00 89.00 83 PRO A N 1
ATOM 619 C CA . PRO A 1 83 ? -3.661 -1.768 10.006 1.00 89.00 83 PRO A CA 1
ATOM 620 C C . PRO A 1 83 ? -4.372 -2.021 11.344 1.00 89.00 83 PRO A C 1
ATOM 622 O O . PRO A 1 83 ? -5.246 -2.878 11.454 1.00 89.00 83 PRO A O 1
ATOM 625 N N . ALA A 1 84 ? -3.982 -1.264 12.367 1.00 82.81 84 ALA A N 1
ATOM 626 C CA . ALA A 1 84 ? -4.697 -1.212 13.639 1.00 82.81 84 ALA A CA 1
ATOM 627 C C . ALA A 1 84 ? -5.746 -0.086 13.614 1.00 82.81 84 ALA A C 1
ATOM 629 O O . ALA A 1 84 ? -5.734 0.765 12.726 1.00 82.81 84 ALA A O 1
ATOM 630 N N . GLY A 1 85 ? -6.644 -0.056 14.595 1.00 75.50 85 GLY A N 1
ATOM 631 C CA . GLY A 1 85 ? -7.663 0.988 14.726 1.00 75.50 85 GLY A CA 1
ATOM 632 C C . GLY A 1 85 ? -8.951 0.459 15.353 1.00 75.50 85 GLY A C 1
ATOM 633 O O . GLY A 1 85 ? -9.050 -0.745 15.600 1.00 75.50 85 GLY A O 1
ATOM 634 N N . PRO A 1 86 ? -9.932 1.336 15.630 1.00 75.56 86 PRO A N 1
ATOM 635 C CA . PRO A 1 86 ? -11.236 0.922 16.135 1.00 75.56 86 PRO A CA 1
ATOM 636 C C . PRO A 1 86 ? -11.898 0.009 15.103 1.00 75.56 86 PRO A C 1
ATOM 638 O O . PRO A 1 86 ? -12.130 0.426 13.973 1.00 75.56 86 PRO A O 1
ATOM 641 N N . ASP A 1 87 ? -12.132 -1.245 15.481 1.00 85.06 87 ASP A N 1
ATOM 642 C CA . ASP A 1 87 ? -12.812 -2.263 14.668 1.00 85.06 87 ASP A CA 1
ATOM 643 C C . ASP A 1 87 ? -12.133 -2.627 13.330 1.00 85.06 87 ASP A C 1
ATOM 645 O O . ASP A 1 87 ? -12.680 -3.404 12.543 1.00 85.06 87 ASP A O 1
ATOM 649 N N . ALA A 1 88 ? -10.911 -2.140 13.089 1.00 88.00 88 ALA A N 1
ATOM 650 C CA . ALA A 1 88 ? -10.112 -2.520 11.931 1.00 88.00 88 ALA A CA 1
ATOM 651 C C . ALA A 1 88 ? -9.683 -3.992 12.025 1.00 88.00 88 ALA A C 1
ATOM 653 O O . ALA A 1 88 ? -9.321 -4.495 13.092 1.00 88.00 88 ALA A O 1
ATOM 654 N N . ALA A 1 89 ? -9.694 -4.684 10.887 1.00 91.12 89 ALA A N 1
ATOM 655 C CA . ALA A 1 89 ? -9.131 -6.021 10.771 1.00 91.12 89 ALA A CA 1
ATOM 656 C C . ALA A 1 89 ? -7.764 -5.989 10.094 1.00 91.12 89 ALA A C 1
ATOM 658 O O . ALA A 1 89 ? -7.475 -5.129 9.263 1.00 91.12 89 ALA A O 1
ATOM 659 N N . ALA A 1 90 ? -6.951 -6.997 10.409 1.00 91.88 90 ALA A N 1
ATOM 660 C CA . ALA A 1 90 ? -5.694 -7.215 9.720 1.00 91.88 90 ALA A CA 1
ATOM 661 C C . ALA A 1 90 ? -5.921 -7.416 8.213 1.00 91.88 90 ALA A C 1
ATOM 663 O O . ALA A 1 90 ? -6.707 -8.274 7.791 1.00 91.88 90 ALA A O 1
ATOM 664 N N . LEU A 1 91 ? -5.177 -6.667 7.399 1.00 92.25 91 LEU A N 1
ATOM 665 C CA . LEU A 1 91 ? -5.232 -6.716 5.941 1.00 92.25 91 LEU A CA 1
ATOM 666 C C . LEU A 1 91 ? -4.842 -8.091 5.394 1.00 92.25 91 LEU A C 1
ATOM 668 O O . LEU A 1 91 ? -5.308 -8.468 4.322 1.00 92.25 91 LEU A O 1
ATOM 672 N N . GLY A 1 92 ? -4.064 -8.881 6.144 1.00 89.44 92 GLY A N 1
ATOM 673 C CA . GLY A 1 92 ? -3.738 -10.266 5.794 1.00 89.44 92 GLY A CA 1
ATOM 674 C C . GLY A 1 92 ? -4.961 -11.150 5.500 1.00 89.44 92 GLY A C 1
ATOM 675 O O . GLY A 1 92 ? -4.849 -12.066 4.693 1.00 89.44 92 GLY A O 1
ATOM 676 N N . GLY A 1 93 ? -6.138 -10.855 6.071 1.00 90.88 93 GLY A N 1
ATOM 677 C CA . GLY A 1 93 ? -7.391 -11.563 5.761 1.00 90.88 93 GLY A CA 1
ATOM 678 C C . GLY A 1 93 ? -8.036 -11.183 4.418 1.00 90.88 93 GLY A C 1
ATOM 679 O O . GLY A 1 93 ? -8.870 -11.926 3.906 1.00 90.88 93 GLY A O 1
ATOM 680 N N . TYR A 1 94 ? -7.640 -10.050 3.837 1.00 91.88 94 TYR A N 1
ATOM 681 C CA . TYR A 1 94 ? -8.138 -9.522 2.558 1.00 91.88 94 TYR A CA 1
ATOM 682 C C . TYR A 1 94 ? -7.124 -9.717 1.421 1.00 91.88 94 TYR A C 1
ATOM 684 O O . TYR A 1 94 ? -7.424 -9.466 0.253 1.00 91.88 94 TYR A O 1
ATOM 692 N N . LEU A 1 95 ? -5.924 -10.195 1.751 1.00 91.69 95 LEU A N 1
ATOM 693 C CA . LEU A 1 95 ? -4.844 -10.462 0.816 1.00 91.69 95 LEU A CA 1
ATOM 694 C C . LEU A 1 95 ? -4.673 -11.966 0.588 1.00 91.69 95 LEU A C 1
ATOM 696 O O . LEU A 1 95 ? -4.829 -12.784 1.488 1.00 91.69 95 LEU A O 1
ATOM 700 N N . LYS A 1 96 ? -4.257 -12.351 -0.625 1.00 89.44 96 LYS A N 1
ATOM 701 C CA . LYS A 1 96 ? -3.862 -13.747 -0.908 1.00 89.44 96 LYS A CA 1
ATOM 702 C C . LYS A 1 96 ? -2.580 -14.158 -0.174 1.00 89.44 96 LYS A C 1
ATOM 704 O O . LYS A 1 96 ? -2.333 -15.348 0.000 1.00 89.44 96 LYS A O 1
ATOM 709 N N . LYS A 1 97 ? -1.738 -13.181 0.165 1.00 90.00 97 LYS A N 1
ATOM 710 C CA . LYS A 1 97 ? -0.508 -13.314 0.948 1.00 90.00 97 LYS A CA 1
ATOM 711 C C . LYS A 1 97 ? -0.396 -12.096 1.849 1.00 90.00 97 LYS A C 1
ATOM 713 O O . LYS A 1 97 ? -0.596 -10.983 1.381 1.00 90.00 97 LYS A O 1
ATOM 718 N N . ASP A 1 98 ? -0.040 -12.309 3.102 1.00 90.12 98 ASP A N 1
ATOM 719 C CA . ASP A 1 98 ? 0.100 -11.256 4.108 1.00 90.12 98 ASP A CA 1
ATOM 720 C C . ASP A 1 98 ? 1.440 -10.510 4.034 1.00 90.12 98 ASP A C 1
ATOM 722 O O . ASP A 1 98 ? 1.672 -9.584 4.805 1.00 90.12 98 ASP A O 1
ATOM 726 N N . THR A 1 99 ? 2.315 -10.892 3.105 1.00 90.31 99 THR A N 1
ATOM 727 C CA . THR A 1 99 ? 3.632 -10.290 2.890 1.00 90.31 99 THR A CA 1
ATOM 728 C C . THR A 1 99 ? 3.766 -9.735 1.476 1.00 90.31 99 THR A C 1
ATOM 730 O O . THR A 1 99 ? 3.401 -10.388 0.493 1.00 90.31 99 THR A O 1
ATOM 733 N N . THR A 1 100 ? 4.311 -8.525 1.380 1.00 90.12 100 THR A N 1
ATOM 734 C CA . THR A 1 100 ? 4.513 -7.773 0.136 1.00 90.12 100 THR A CA 1
ATOM 735 C C . THR A 1 100 ? 5.989 -7.685 -0.247 1.00 90.12 100 THR A C 1
ATOM 737 O O . THR A 1 100 ? 6.887 -7.886 0.576 1.00 90.12 100 THR A O 1
ATOM 740 N N . LYS A 1 101 ? 6.259 -7.401 -1.526 1.00 86.94 101 LYS A N 1
ATOM 741 C CA . LYS A 1 101 ? 7.620 -7.174 -2.033 1.00 86.94 101 LYS A CA 1
ATOM 742 C C . LYS A 1 101 ? 8.127 -5.773 -1.714 1.00 86.94 101 LYS A C 1
ATOM 744 O O . LYS A 1 101 ? 9.336 -5.562 -1.665 1.00 86.94 101 LYS A O 1
ATOM 749 N N . PHE A 1 102 ? 7.226 -4.819 -1.544 1.00 88.50 102 PHE A N 1
ATOM 750 C CA . PHE A 1 102 ? 7.560 -3.446 -1.203 1.00 88.50 102 PHE A CA 1
ATOM 751 C C . PHE A 1 102 ? 7.056 -3.092 0.193 1.00 88.50 102 PHE A C 1
ATOM 753 O O . PHE A 1 102 ? 6.231 -3.799 0.780 1.00 88.50 102 PHE A O 1
ATOM 760 N N . TYR A 1 103 ? 7.599 -1.998 0.721 1.00 90.31 103 TYR A N 1
ATOM 761 C CA . TYR A 1 103 ? 7.184 -1.416 1.988 1.00 90.31 103 TYR A CA 1
ATOM 762 C C . TYR A 1 103 ? 6.174 -0.302 1.742 1.00 90.31 103 TYR A C 1
ATOM 764 O O . TYR A 1 103 ? 6.330 0.510 0.826 1.00 90.31 103 TYR A O 1
ATOM 772 N N . TYR A 1 104 ? 5.166 -0.257 2.596 1.00 91.69 104 TYR A N 1
ATOM 773 C CA . TYR A 1 104 ? 4.005 0.601 2.459 1.00 91.69 104 TYR A CA 1
ATOM 774 C C . TYR A 1 104 ? 3.750 1.392 3.730 1.00 91.69 104 TYR A C 1
ATOM 776 O O . TYR A 1 104 ? 4.039 0.938 4.838 1.00 91.69 104 TYR A O 1
ATOM 784 N N . CYS A 1 105 ? 3.178 2.565 3.524 1.00 93.00 105 CYS A N 1
ATOM 785 C CA . CYS A 1 105 ? 2.631 3.450 4.533 1.00 93.00 105 CYS A CA 1
ATOM 786 C C . CYS A 1 105 ? 1.151 3.672 4.206 1.00 93.00 105 CYS A C 1
ATOM 788 O O . CYS A 1 105 ? 0.703 3.373 3.091 1.00 93.00 105 CYS A O 1
ATOM 790 N N . TRP A 1 106 ? 0.377 4.149 5.175 1.00 93.62 106 TRP A N 1
ATOM 791 C CA . TRP A 1 106 ? -1.009 4.519 4.923 1.00 93.62 106 TRP A CA 1
ATOM 792 C C . TRP A 1 106 ? -1.472 5.667 5.804 1.00 93.62 106 TRP A C 1
ATOM 794 O O . TRP A 1 106 ? -1.064 5.801 6.957 1.00 93.62 106 TRP A O 1
ATOM 804 N N . THR A 1 107 ? -2.370 6.471 5.254 1.00 92.81 107 THR A N 1
ATOM 805 C CA . THR A 1 107 ? -2.978 7.602 5.954 1.00 92.81 107 THR A CA 1
ATOM 806 C C . THR A 1 107 ? -4.131 7.146 6.852 1.00 92.81 107 THR A C 1
ATOM 808 O O . THR A 1 107 ? -4.626 6.018 6.757 1.00 92.81 107 THR A O 1
ATOM 811 N N . GLN A 1 108 ? -4.634 8.046 7.700 1.00 92.69 108 GLN A N 1
ATOM 812 C CA . GLN A 1 108 ? -5.814 7.784 8.534 1.00 92.69 108 GLN A CA 1
ATOM 813 C C . GLN A 1 108 ? -7.071 7.421 7.719 1.00 92.69 108 GLN A C 1
ATOM 815 O O . GLN A 1 108 ? -7.926 6.686 8.213 1.00 92.69 108 GLN A O 1
ATOM 820 N N . SER A 1 109 ? -7.190 7.902 6.477 1.00 92.81 109 SER A N 1
ATOM 821 C CA . SER A 1 109 ? -8.302 7.574 5.573 1.00 92.81 109 SER A CA 1
ATOM 822 C C . SER A 1 109 ? -8.149 6.218 4.877 1.00 92.81 109 SER A C 1
ATOM 824 O O . SER A 1 109 ? -9.021 5.846 4.096 1.00 92.81 109 SER A O 1
ATOM 826 N N . GLY A 1 110 ? -7.066 5.478 5.144 1.00 93.19 110 GLY A N 1
ATOM 827 C CA . GLY A 1 110 ? -6.785 4.198 4.495 1.00 93.19 110 GLY A CA 1
ATOM 828 C C . GLY A 1 110 ? -6.224 4.344 3.079 1.00 93.19 110 GLY A C 1
ATOM 829 O O . GLY A 1 110 ? -6.350 3.429 2.268 1.00 93.19 110 GLY A O 1
ATOM 830 N N . GLU A 1 111 ? -5.612 5.477 2.742 1.00 94.81 111 GLU A N 1
ATOM 831 C CA . GLU A 1 111 ? -4.866 5.590 1.489 1.00 94.81 111 GLU A CA 1
ATOM 832 C C . GLU A 1 111 ? -3.498 4.933 1.656 1.00 94.81 111 GLU A C 1
ATOM 834 O O . GLU A 1 111 ? -2.730 5.332 2.526 1.00 94.81 111 GLU A O 1
ATOM 839 N N . VAL A 1 112 ? -3.203 3.919 0.845 1.00 94.00 112 VAL A N 1
ATOM 840 C CA . VAL A 1 112 ? -1.955 3.160 0.871 1.00 94.00 112 VAL A CA 1
ATOM 841 C C . VAL A 1 112 ? -1.004 3.713 -0.178 1.00 94.00 112 VAL A C 1
ATOM 843 O O . VAL A 1 112 ? -1.320 3.755 -1.366 1.00 94.00 112 VAL A O 1
ATOM 846 N N . TYR A 1 113 ? 0.206 4.054 0.248 1.00 91.62 113 TYR A N 1
ATOM 847 C CA . TYR A 1 113 ? 1.235 4.598 -0.626 1.00 91.62 113 TYR A CA 1
ATOM 848 C C . TYR A 1 113 ? 2.596 3.949 -0.339 1.00 91.62 113 TYR A C 1
ATOM 850 O O . TYR A 1 113 ? 2.853 3.452 0.764 1.00 91.62 113 TYR A O 1
ATOM 858 N N . PRO A 1 114 ? 3.480 3.871 -1.344 1.00 88.06 114 PRO A N 1
ATOM 859 C CA . PRO A 1 114 ? 4.772 3.228 -1.175 1.00 88.06 114 PRO A CA 1
ATOM 860 C C . PRO A 1 114 ? 5.708 4.087 -0.312 1.00 88.06 114 PRO A C 1
ATOM 862 O O . PRO A 1 114 ? 5.876 5.276 -0.564 1.00 88.06 114 PRO A O 1
ATOM 865 N N . HIS A 1 115 ? 6.374 3.464 0.665 1.00 79.25 115 HIS A N 1
ATOM 866 C CA . HIS A 1 115 ? 7.366 4.119 1.535 1.00 79.25 115 HIS A CA 1
ATOM 867 C C . HIS A 1 115 ? 8.610 4.580 0.751 1.00 79.25 115 HIS A C 1
ATOM 869 O O . HIS A 1 115 ? 9.165 5.643 0.990 1.00 79.25 115 HIS A O 1
ATOM 875 N N . ALA A 1 116 ? 9.047 3.767 -0.208 1.00 63.62 116 ALA A N 1
ATOM 876 C CA . ALA A 1 116 ? 9.985 4.062 -1.293 1.00 63.62 116 ALA A CA 1
ATOM 877 C C . ALA A 1 116 ? 10.367 2.723 -1.936 1.00 63.62 116 ALA A C 1
ATOM 879 O O . ALA A 1 116 ? 10.084 1.649 -1.404 1.00 63.62 116 ALA A O 1
ATOM 880 N N . SER A 1 117 ? 11.065 2.772 -3.071 1.00 51.38 117 SER A N 1
ATOM 881 C CA . SER A 1 117 ? 11.524 1.605 -3.835 1.00 51.38 117 SER A CA 1
ATOM 882 C C . SER A 1 117 ? 12.604 0.744 -3.140 1.00 51.38 117 SER A C 1
ATOM 884 O O . SER A 1 117 ? 13.402 0.101 -3.828 1.00 51.38 117 SER A O 1
ATOM 886 N N . HIS A 1 118 ? 12.659 0.712 -1.806 1.00 51.75 118 HIS A N 1
ATOM 887 C CA . HIS A 1 118 ? 13.556 -0.177 -1.074 1.00 51.75 118 HIS A CA 1
ATOM 888 C C . HIS A 1 118 ? 13.148 -1.630 -1.344 1.00 51.75 118 HIS A C 1
ATOM 890 O O . HIS A 1 118 ? 12.011 -2.016 -1.055 1.00 51.75 118 HIS A O 1
ATOM 896 N N . PRO A 1 119 ? 14.023 -2.434 -1.970 1.00 52.00 119 PRO A N 1
ATOM 897 C CA . PRO A 1 119 ? 13.752 -3.849 -2.147 1.00 52.00 119 PRO A CA 1
ATOM 898 C C . PRO A 1 119 ? 13.703 -4.546 -0.779 1.00 52.00 119 PRO A C 1
ATOM 900 O O . PRO A 1 119 ? 14.333 -4.101 0.181 1.00 52.00 119 PRO A O 1
ATOM 903 N N . VAL A 1 120 ? 12.977 -5.664 -0.701 1.00 53.84 120 VAL A N 1
ATOM 904 C CA . VAL A 1 120 ? 12.999 -6.566 0.463 1.00 53.84 120 VAL A CA 1
ATOM 905 C C . VAL A 1 120 ? 14.450 -6.838 0.888 1.00 53.84 120 VAL A C 1
ATOM 907 O O . VAL A 1 120 ? 15.229 -7.350 0.085 1.00 53.84 120 VAL A O 1
ATOM 910 N N . GLY A 1 121 ? 14.804 -6.515 2.138 1.00 58.31 121 GLY A N 1
ATOM 911 C CA . GLY A 1 121 ? 16.133 -6.782 2.711 1.00 58.31 121 GLY A CA 1
ATOM 912 C C . GLY A 1 121 ? 16.844 -5.577 3.336 1.00 58.31 121 GLY A C 1
ATOM 913 O O . GLY A 1 121 ? 17.808 -5.777 4.071 1.00 58.31 121 GLY A O 1
ATOM 914 N N . GLU A 1 122 ? 16.365 -4.352 3.108 1.00 61.22 122 GLU A N 1
ATOM 915 C CA . GLU A 1 122 ? 16.822 -3.148 3.818 1.00 61.22 122 GLU A CA 1
ATOM 916 C C . GLU A 1 122 ? 15.788 -2.697 4.854 1.00 61.22 122 GLU A C 1
ATOM 918 O O . GLU A 1 122 ? 14.581 -2.806 4.631 1.0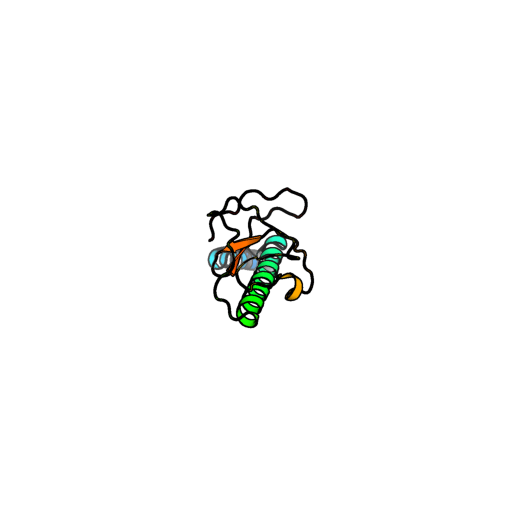0 61.22 122 GLU A O 1
ATOM 923 N N . GLN A 1 123 ? 16.256 -2.194 6.001 1.00 63.12 123 GLN A N 1
ATOM 924 C CA . GLN A 1 123 ? 15.361 -1.684 7.037 1.00 63.12 123 GLN A CA 1
ATOM 925 C C . GLN A 1 123 ? 14.666 -0.410 6.521 1.00 63.12 123 GLN A C 1
ATOM 927 O O . GLN A 1 123 ? 15.358 0.530 6.119 1.00 63.12 123 GLN A O 1
ATOM 932 N N . PRO A 1 124 ? 13.324 -0.349 6.522 1.00 74.19 124 PRO A N 1
ATOM 933 C CA . PRO A 1 124 ? 12.602 0.822 6.048 1.00 74.19 124 PRO A CA 1
ATOM 934 C C . PRO A 1 124 ? 12.896 2.025 6.953 1.00 74.19 124 PRO A C 1
ATOM 936 O O . PRO A 1 124 ? 12.901 1.912 8.179 1.00 74.19 124 PRO A O 1
ATOM 939 N N . GLY A 1 125 ? 13.172 3.176 6.338 1.00 75.19 125 GLY A N 1
ATOM 940 C CA . GLY A 1 125 ? 13.194 4.474 7.018 1.00 75.19 125 GLY A CA 1
ATOM 941 C C . GLY A 1 125 ? 11.798 4.967 7.449 1.00 75.19 125 GLY A C 1
ATOM 942 O O . GLY A 1 125 ? 10.815 4.238 7.304 1.00 75.19 125 GLY A O 1
ATOM 943 N N . PRO A 1 126 ? 11.700 6.203 7.971 1.00 85.25 126 PRO A N 1
ATOM 944 C CA . PRO A 1 126 ? 10.427 6.836 8.329 1.00 85.25 126 PRO A CA 1
ATOM 945 C C . PRO A 1 126 ? 9.537 7.050 7.109 1.00 85.25 126 PRO A C 1
ATOM 947 O O . PRO A 1 126 ? 10.055 7.487 6.080 1.00 85.25 126 PRO A O 1
ATOM 950 N N . CYS A 1 127 ? 8.233 6.794 7.238 1.00 88.00 127 CYS A N 1
ATOM 951 C CA . CYS A 1 127 ? 7.266 7.021 6.164 1.00 88.00 127 CYS A CA 1
ATOM 952 C C . CYS A 1 127 ? 7.455 8.402 5.515 1.00 88.00 127 CYS A C 1
ATOM 954 O O . CYS A 1 127 ? 7.591 9.392 6.239 1.00 88.00 127 CYS A O 1
ATOM 956 N N . PRO A 1 128 ? 7.494 8.497 4.170 1.00 84.06 128 PRO A N 1
ATOM 957 C CA . PRO A 1 128 ? 7.528 9.786 3.510 1.00 84.06 128 PRO A CA 1
ATOM 958 C C . PRO A 1 128 ? 6.164 10.458 3.648 1.00 84.06 128 PRO A C 1
ATOM 960 O O . PRO A 1 128 ? 5.153 9.802 3.939 1.00 84.06 128 PRO A O 1
ATOM 963 N N . ALA A 1 129 ? 6.148 11.764 3.389 1.00 81.81 129 ALA A N 1
ATOM 964 C CA . ALA A 1 129 ? 4.902 12.496 3.246 1.00 81.81 129 ALA A CA 1
ATOM 965 C C . ALA A 1 129 ? 4.005 11.806 2.207 1.00 81.81 129 ALA A C 1
ATOM 967 O O . ALA A 1 129 ? 4.524 11.374 1.166 1.00 81.81 129 ALA A O 1
ATOM 968 N N . PRO A 1 130 ? 2.696 11.664 2.484 1.00 78.31 130 PRO A N 1
ATOM 969 C CA . PRO A 1 130 ? 1.760 11.167 1.492 1.00 78.31 130 PRO A CA 1
ATOM 970 C C . PRO A 1 130 ? 1.814 12.054 0.230 1.00 78.31 130 PRO A C 1
ATOM 972 O O . PRO A 1 130 ? 2.109 13.250 0.342 1.00 78.31 130 PRO A O 1
ATOM 975 N N . PRO A 1 131 ? 1.620 11.460 -0.962 1.00 68.44 131 PRO A N 1
ATOM 976 C CA . PRO A 1 131 ? 1.699 12.167 -2.241 1.00 68.44 131 PRO A CA 1
ATOM 977 C C . PRO A 1 131 ? 0.673 13.299 -2.400 1.00 68.44 131 PRO A C 1
ATOM 979 O O . PRO A 1 131 ? -0.375 13.282 -1.718 1.00 68.44 131 PRO A O 1
#

Radius of gyration: 23.51 Å; chains: 1; bounding box: 40×27×78 Å

Sequence (131 aa):
MKRFHKIAVTIVIGLLAAPIILYAFYVLTLGPFPTSKEAALAAETETMQTAMNAMMADKNINTVSANDDTTSSLGVNTWTNLPAGPDAAALGGYLKKDTTKFYYCWTQSGEVYPHASHPVGEQPGPCPAPP

pLDDT: mean 83.72, std 10.86, range [51.38, 96.94]

Secondary structure (DSSP, 8-state):
-HHHHHHHHHHHHHHHHHHHHHHHHHHHHH-SPPPHHHHHHHHHHHHHHHHHHHHHHHTT-S----BSTTTTPBPEEE-SS-S-STTPPPGGGTSSSSEEEEEEEE-TT--EEEEESPPTTS---BPPPP-

Foldseek 3Di:
DVVVVVVVVVVVVCVVVVVVVVQVVCCVPPNDDDDPLRVLQVVVLVLQLVLLVVQCVVQVHQFFPWQALVDQHFFDFFQCQDDHHDSGDGSCVSDPHRGHQFTWTAGRRSRIDGQDSDGPPDGTHRRYHDD